Protein AF-A0A812Q7B8-F1 (afdb_monomer_lite)

Radius of gyration: 26.3 Å; chains: 1; bounding box: 57×57×72 Å

Foldseek 3Di:
DDDDDDDDDDDDDDDDDDDDPPDDDDDDDDDDDDDDDDDDDDDDDDDDDPDDDDPPDDPQLDFFFDAFQDAFPPPRDTAHGSQWTQFFDDDPPDPDTPGDSGTHGPVRVVVCVVVVDDDD

Sequence (120 aa):
NPPEAPAAAEEADGRAHRPDASAKEASRKEAKAKIPEKRPEEPPPKEEPEEQSAQMGSTEEPVGWLPEGHECNTCKKQVSAFGGVFCGRRKAGFIPIAGCGAAVCWRCMNRSSKDASFGK

Structure (mmCIF, N/CA/C/O backbone):
data_AF-A0A812Q7B8-F1
#
_entry.id   AF-A0A812Q7B8-F1
#
loop_
_atom_site.group_PDB
_atom_site.id
_atom_site.type_symbol
_atom_site.label_atom_id
_atom_site.label_alt_id
_atom_site.label_comp_id
_atom_site.label_asym_id
_atom_site.label_entity_id
_atom_site.label_seq_id
_atom_site.pdbx_PDB_ins_code
_atom_site.Cartn_x
_atom_site.Cartn_y
_atom_site.Cartn_z
_atom_site.occupancy
_atom_site.B_iso_or_equiv
_atom_site.auth_seq_id
_atom_site.auth_comp_id
_atom_site.auth_asym_id
_atom_site.auth_atom_id
_atom_site.pdbx_PDB_model_num
ATOM 1 N N . ASN A 1 1 ? 27.118 24.926 -39.714 1.00 62.88 1 ASN A N 1
ATOM 2 C CA . ASN A 1 1 ? 25.738 25.445 -39.696 1.00 62.88 1 ASN A CA 1
ATOM 3 C C . ASN A 1 1 ? 24.793 24.358 -39.215 1.00 62.88 1 ASN A C 1
ATOM 5 O O . ASN A 1 1 ? 24.370 23.556 -40.039 1.00 62.88 1 ASN A O 1
ATOM 9 N N . PRO A 1 2 ? 24.521 24.251 -37.905 1.00 64.12 2 PRO A N 1
ATOM 10 C CA . PRO A 1 2 ? 23.341 23.532 -37.437 1.00 64.12 2 PRO A CA 1
ATOM 11 C C . PRO A 1 2 ? 22.083 24.394 -37.676 1.00 64.12 2 PRO A C 1
ATOM 13 O O . PRO A 1 2 ? 22.163 25.609 -37.483 1.00 64.12 2 PRO A O 1
ATOM 16 N N . PRO A 1 3 ? 20.954 23.816 -38.123 1.00 64.31 3 PRO A N 1
ATOM 17 C CA . PRO A 1 3 ? 19.707 24.556 -38.265 1.00 64.31 3 PRO A CA 1
AT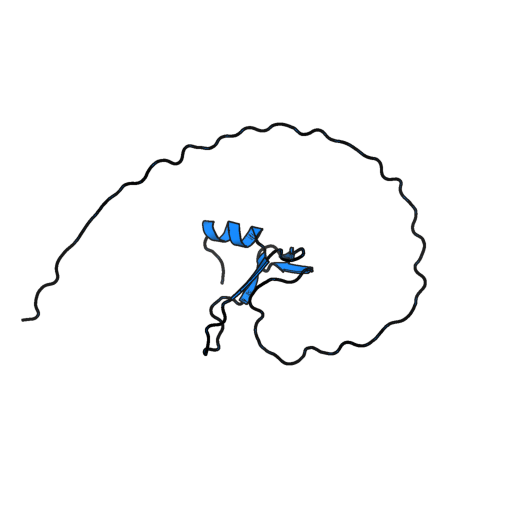OM 18 C C . PRO A 1 3 ? 19.057 24.859 -36.908 1.00 64.31 3 PRO A C 1
ATOM 20 O O . PRO A 1 3 ? 19.093 24.054 -35.977 1.00 64.31 3 PRO A O 1
ATOM 23 N N . GLU A 1 4 ? 18.486 26.060 -36.865 1.00 60.62 4 GLU A N 1
ATOM 24 C CA . GLU A 1 4 ? 17.700 26.691 -35.809 1.00 60.62 4 GLU A CA 1
ATOM 25 C C . GLU A 1 4 ? 16.586 25.815 -35.220 1.00 60.62 4 GLU A C 1
ATOM 27 O O . GLU A 1 4 ? 15.917 25.045 -35.908 1.00 60.62 4 GLU A O 1
ATOM 32 N N . ALA A 1 5 ? 16.353 26.019 -33.925 1.00 59.75 5 ALA A N 1
ATOM 33 C CA . ALA A 1 5 ? 15.144 25.608 -33.231 1.00 59.75 5 ALA A CA 1
ATOM 34 C C . ALA A 1 5 ? 13.969 26.544 -33.579 1.00 59.75 5 ALA A C 1
ATOM 36 O O . ALA A 1 5 ? 14.155 27.759 -33.553 1.00 59.75 5 ALA A O 1
ATOM 37 N N . PRO A 1 6 ? 12.742 26.031 -33.767 1.00 65.12 6 PRO A N 1
ATOM 38 C CA . PRO A 1 6 ? 11.529 26.780 -33.451 1.00 65.12 6 PRO A CA 1
ATOM 39 C C . PRO A 1 6 ? 11.167 26.513 -31.977 1.00 65.12 6 PRO A C 1
ATOM 41 O O . PRO A 1 6 ? 11.093 25.366 -31.543 1.00 65.12 6 PRO A O 1
ATOM 44 N N . ALA A 1 7 ? 11.178 27.518 -31.103 1.00 53.47 7 ALA A N 1
ATOM 45 C CA . ALA A 1 7 ? 10.211 28.613 -30.987 1.00 53.47 7 ALA A CA 1
ATOM 46 C C . ALA A 1 7 ? 8.837 28.136 -30.488 1.00 53.47 7 ALA A C 1
ATOM 48 O O . ALA A 1 7 ? 8.225 27.220 -31.025 1.00 53.47 7 ALA A O 1
ATOM 49 N N . ALA A 1 8 ? 8.432 28.794 -29.406 1.00 50.41 8 ALA A N 1
ATOM 50 C CA . ALA A 1 8 ? 7.259 28.608 -28.577 1.00 50.41 8 ALA A CA 1
ATOM 51 C C . ALA A 1 8 ? 5.947 28.306 -29.316 1.00 50.41 8 ALA A C 1
ATOM 53 O O . ALA A 1 8 ? 5.609 28.948 -30.306 1.00 50.41 8 ALA A O 1
ATOM 54 N N . ALA A 1 9 ? 5.156 27.427 -28.704 1.00 54.78 9 ALA A N 1
ATOM 55 C CA . ALA A 1 9 ? 3.705 27.475 -28.776 1.00 54.78 9 ALA A CA 1
ATOM 56 C C . ALA A 1 9 ? 3.174 27.526 -27.336 1.00 54.78 9 ALA A C 1
ATOM 58 O O . ALA A 1 9 ? 3.130 26.518 -26.629 1.00 54.78 9 ALA A O 1
ATOM 59 N N . GLU A 1 10 ? 2.857 28.744 -26.894 1.00 56.78 10 GLU A N 1
ATOM 60 C CA . GLU A 1 10 ? 1.791 28.987 -25.925 1.00 56.78 10 GLU A CA 1
ATOM 61 C C . GLU A 1 10 ? 0.487 28.452 -26.510 1.00 56.78 10 GLU A C 1
ATOM 63 O O . GLU A 1 10 ? 0.188 28.825 -27.636 1.00 56.78 10 GLU A O 1
ATOM 68 N N . GLU A 1 11 ? -0.302 27.679 -25.756 1.00 54.72 11 GLU A N 1
ATOM 69 C CA . GLU A 1 11 ? -1.761 27.666 -25.920 1.00 54.72 11 GLU A CA 1
ATOM 70 C C . GLU A 1 11 ? -2.493 27.355 -24.599 1.00 54.72 11 GLU A C 1
ATOM 72 O O . GLU A 1 11 ? -2.299 26.317 -23.968 1.00 54.72 11 GLU A O 1
ATOM 77 N N . ALA A 1 12 ? -3.392 28.289 -24.272 1.00 57.41 12 ALA A N 1
ATOM 78 C CA . ALA A 1 12 ? -4.703 28.122 -23.645 1.00 57.41 12 ALA A CA 1
ATOM 79 C C . ALA A 1 12 ? -4.801 27.792 -22.141 1.00 57.41 12 ALA A C 1
ATOM 81 O O . ALA A 1 12 ? -5.058 26.667 -21.709 1.00 57.41 12 ALA A O 1
ATOM 82 N N . ASP A 1 13 ? -4.790 28.879 -21.367 1.00 52.84 13 ASP A N 1
ATOM 83 C CA . ASP A 1 13 ? -5.670 29.093 -20.217 1.00 52.84 13 ASP A CA 1
ATOM 84 C C . ASP A 1 13 ? -7.136 28.783 -20.588 1.00 52.84 13 ASP A C 1
ATOM 86 O O . ASP A 1 13 ? -7.677 29.332 -21.551 1.00 52.84 13 ASP A O 1
ATOM 90 N N . GLY A 1 14 ? -7.784 27.880 -19.844 1.00 58.00 14 GLY A N 1
ATOM 91 C CA . GLY A 1 14 ? -9.223 27.672 -19.989 1.00 58.00 14 GLY A CA 1
ATOM 92 C C . GLY A 1 14 ? -9.769 26.333 -19.504 1.00 58.00 14 GLY A C 1
ATOM 93 O O . GLY A 1 14 ? -10.056 25.459 -20.318 1.00 58.00 14 GLY A O 1
ATOM 94 N N . ARG A 1 15 ? -10.085 26.212 -18.205 1.00 57.22 15 ARG A N 1
ATOM 95 C CA . ARG A 1 15 ? -11.362 25.589 -17.786 1.00 57.22 15 ARG A CA 1
ATOM 96 C C . ARG A 1 15 ? -11.716 25.867 -16.315 1.00 57.22 15 ARG A C 1
ATOM 98 O O . ARG A 1 15 ? -11.271 25.184 -15.403 1.00 57.22 15 ARG A O 1
ATOM 105 N N . ALA A 1 16 ? -12.605 26.844 -16.151 1.00 51.88 16 ALA A N 1
ATOM 106 C CA . ALA A 1 16 ? -13.787 26.841 -15.284 1.00 51.88 16 ALA A CA 1
ATOM 107 C C . ALA A 1 16 ? -13.661 26.408 -13.804 1.00 51.88 16 ALA A C 1
ATOM 109 O O . ALA A 1 16 ? -13.613 25.228 -13.463 1.00 51.88 16 ALA A O 1
ATOM 110 N N . HIS A 1 17 ? -13.804 27.414 -12.933 1.00 51.78 17 HIS A N 1
ATOM 111 C CA . HIS A 1 17 ? -14.720 27.446 -11.784 1.00 51.78 17 HIS A CA 1
ATOM 112 C C . HIS A 1 17 ? -15.397 26.107 -11.421 1.00 51.78 17 HIS A C 1
ATOM 114 O O . HIS A 1 17 ? -16.391 25.709 -12.033 1.00 51.78 17 HIS A O 1
ATOM 120 N N . ARG A 1 18 ? -14.946 25.466 -10.336 1.00 52.69 18 ARG A N 1
ATOM 121 C CA . ARG A 1 18 ? -15.827 24.586 -9.553 1.00 52.69 18 ARG A CA 1
ATOM 122 C C . ARG A 1 18 ? -16.595 25.456 -8.558 1.00 52.69 18 ARG A C 1
ATOM 124 O O . ARG A 1 18 ? -15.945 26.107 -7.741 1.00 52.69 18 ARG A O 1
ATOM 131 N N . PRO A 1 19 ? -17.937 25.496 -8.603 1.00 61.03 19 PRO A N 1
ATOM 132 C CA . PRO A 1 19 ? -18.703 26.085 -7.522 1.00 61.03 19 PRO A CA 1
ATOM 133 C C . PRO A 1 19 ? -18.545 25.245 -6.252 1.00 61.03 19 PRO A C 1
ATOM 135 O O . PRO A 1 19 ? -18.554 24.010 -6.273 1.00 61.03 19 PRO A O 1
ATOM 138 N N . ASP A 1 20 ? -18.377 25.981 -5.162 1.00 46.84 20 ASP A N 1
ATOM 139 C CA . ASP A 1 20 ? -18.383 25.554 -3.775 1.00 46.84 20 ASP A CA 1
ATOM 140 C C . ASP A 1 20 ? -19.687 24.802 -3.468 1.00 46.84 20 ASP A C 1
ATOM 142 O O . ASP A 1 20 ? -20.772 25.383 -3.413 1.00 46.84 20 ASP A O 1
ATOM 146 N N . ALA A 1 21 ? -19.599 23.479 -3.323 1.00 50.09 21 ALA A N 1
ATOM 147 C CA . ALA A 1 21 ? -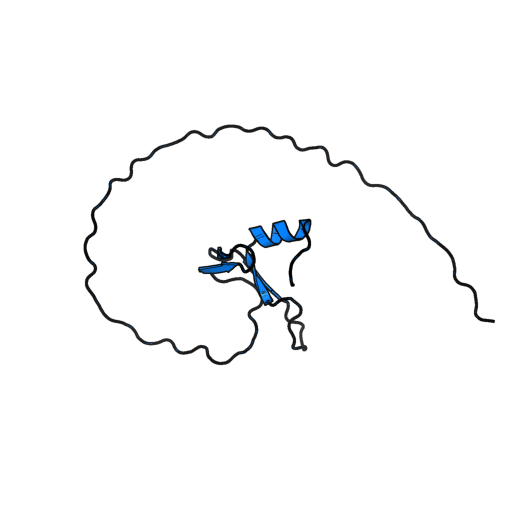20.713 22.657 -2.870 1.00 50.09 21 ALA A CA 1
ATOM 148 C C . ALA A 1 21 ? -20.787 22.716 -1.340 1.00 50.09 21 ALA A C 1
ATOM 150 O O . ALA A 1 21 ? -20.464 21.759 -0.634 1.00 50.09 21 ALA A O 1
ATOM 151 N N . SER A 1 22 ? -21.222 23.875 -0.852 1.00 58.44 22 SER A N 1
ATOM 152 C CA . SER A 1 22 ? -21.786 24.068 0.476 1.00 58.44 22 SER A CA 1
ATOM 153 C C . SER A 1 22 ? -23.093 23.273 0.570 1.00 58.44 22 SER A C 1
ATOM 155 O O . SER A 1 22 ? -24.137 23.693 0.071 1.00 58.44 22 SER A O 1
ATOM 157 N N . ALA A 1 23 ? -23.038 22.090 1.183 1.00 56.59 23 ALA A N 1
ATOM 158 C CA . ALA A 1 23 ? -24.222 21.341 1.583 1.00 56.59 23 ALA A CA 1
ATOM 159 C C . ALA A 1 23 ? -24.181 21.124 3.095 1.00 56.59 23 ALA A C 1
ATOM 161 O O . ALA A 1 23 ? -23.346 20.402 3.638 1.00 56.59 23 ALA A O 1
ATOM 162 N N . LYS A 1 24 ? -25.100 21.837 3.739 1.00 54.75 24 LYS A N 1
ATOM 163 C CA . LYS A 1 24 ? -25.366 21.893 5.167 1.00 54.75 24 LYS A CA 1
ATOM 164 C C . LYS A 1 24 ? -25.700 20.531 5.774 1.00 54.75 24 LYS A C 1
ATOM 166 O O . LYS A 1 24 ? -26.345 19.682 5.165 1.00 54.75 24 LYS A O 1
ATOM 171 N N . GLU A 1 25 ? -25.313 20.433 7.039 1.00 51.91 25 GLU A N 1
ATOM 172 C CA . GLU A 1 25 ? -25.795 19.523 8.071 1.00 51.91 25 GLU A CA 1
ATOM 173 C C . GLU A 1 25 ? -27.311 19.272 8.053 1.00 51.91 25 GLU A C 1
ATOM 175 O O . GLU A 1 25 ? -28.112 20.205 7.980 1.00 51.91 25 GLU A O 1
ATOM 180 N N . ALA A 1 26 ? -27.694 18.013 8.290 1.00 49.56 26 ALA A N 1
ATOM 181 C CA . ALA A 1 26 ? -28.928 17.667 8.988 1.00 49.56 26 ALA A CA 1
ATOM 182 C C . ALA A 1 26 ? -28.768 16.329 9.734 1.00 49.56 26 ALA A C 1
ATOM 184 O O . ALA A 1 26 ? -28.895 15.246 9.171 1.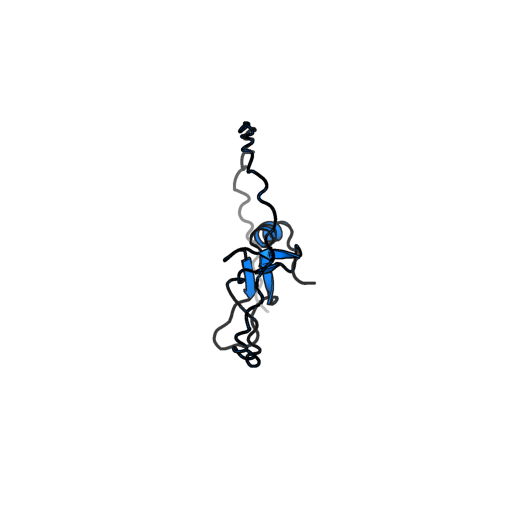00 49.56 26 ALA A O 1
ATOM 185 N N . SER A 1 27 ? -28.446 16.446 11.023 1.00 53.84 27 SER A N 1
ATOM 186 C CA . SER A 1 27 ? -29.055 15.728 12.149 1.00 53.84 27 SER A CA 1
ATOM 187 C C . SER A 1 27 ? -29.741 14.379 11.845 1.00 53.84 27 SER A C 1
ATOM 189 O O . SER A 1 27 ? -30.883 14.337 11.384 1.00 53.84 27 SER A O 1
ATOM 191 N N . ARG A 1 28 ? -29.108 13.263 12.238 1.00 59.25 28 ARG A N 1
ATOM 192 C CA . ARG A 1 28 ? -29.828 12.015 12.539 1.00 59.25 28 ARG A CA 1
ATOM 193 C C . ARG A 1 28 ? -29.584 11.624 13.990 1.00 59.25 28 ARG A C 1
ATOM 195 O O . ARG A 1 28 ? -28.464 11.368 14.414 1.00 59.25 28 ARG A O 1
ATOM 202 N N . LYS A 1 29 ? -30.695 11.648 14.716 1.00 59.59 29 LYS A N 1
ATOM 203 C CA . LYS A 1 29 ? -30.858 11.475 16.152 1.00 59.59 29 LYS A CA 1
ATOM 204 C C . LYS A 1 29 ? -30.317 10.139 16.658 1.00 59.59 29 LYS A C 1
ATOM 206 O O . LYS A 1 29 ? -30.462 9.103 16.012 1.00 59.59 29 LYS A O 1
ATOM 211 N N . GLU A 1 30 ? -29.769 10.222 17.863 1.00 53.84 30 GLU A N 1
ATOM 212 C CA . GLU A 1 30 ? -29.461 9.133 18.779 1.00 53.84 30 GLU A CA 1
ATOM 213 C C . GLU A 1 30 ? -30.630 8.144 18.915 1.00 53.84 30 GLU A C 1
ATOM 215 O O . GLU A 1 30 ? -31.751 8.523 19.254 1.00 53.84 30 GLU A O 1
ATOM 220 N N . ALA A 1 31 ? -30.343 6.856 18.719 1.00 61.22 31 ALA A N 1
ATOM 221 C CA . ALA A 1 31 ? -31.152 5.755 19.228 1.00 61.22 31 ALA A CA 1
ATOM 222 C C . ALA A 1 31 ? -30.251 4.888 20.113 1.00 61.22 31 ALA A C 1
ATOM 224 O O . ALA A 1 31 ? -29.487 4.039 19.661 1.00 61.22 31 ALA A O 1
ATOM 225 N N . LYS A 1 32 ? -30.324 5.188 21.406 1.00 51.59 32 LYS A N 1
ATOM 226 C CA . LYS A 1 32 ? -29.654 4.528 22.522 1.00 51.59 32 LYS A CA 1
ATOM 227 C C . LYS A 1 32 ? -30.363 3.203 22.809 1.00 51.59 32 LYS A C 1
ATOM 229 O O . LYS A 1 32 ? -31.322 3.168 23.575 1.00 51.59 32 LYS A O 1
ATOM 234 N N . ALA A 1 33 ? -29.915 2.120 22.178 1.00 59.59 33 ALA A N 1
ATOM 235 C CA . ALA A 1 33 ? -30.338 0.766 22.524 1.00 59.59 33 ALA A CA 1
ATOM 236 C C . ALA A 1 33 ? -29.398 0.199 23.599 1.00 59.59 33 ALA A C 1
ATOM 238 O O . ALA A 1 33 ? -28.219 -0.047 23.355 1.00 59.59 33 ALA A O 1
ATOM 239 N N . LYS A 1 34 ? -29.942 0.032 24.809 1.00 59.84 34 LYS A N 1
ATOM 240 C CA . LYS A 1 34 ? -29.336 -0.711 25.918 1.00 59.84 34 LYS A CA 1
ATOM 241 C C . LYS A 1 34 ? -29.119 -2.164 25.484 1.00 59.84 34 LYS A C 1
ATOM 243 O O . LYS A 1 34 ? -30.098 -2.874 25.271 1.00 59.84 34 LYS A O 1
ATOM 248 N N . ILE A 1 35 ? -27.869 -2.610 25.402 1.00 62.47 35 ILE A N 1
ATOM 249 C CA . ILE A 1 35 ? -27.541 -4.040 25.368 1.00 62.47 35 ILE A CA 1
ATOM 250 C C . ILE A 1 35 ? -27.186 -4.447 26.808 1.00 62.47 35 ILE A C 1
ATOM 252 O O . ILE A 1 35 ? -26.356 -3.776 27.421 1.00 62.47 35 ILE A O 1
ATOM 256 N N . PRO A 1 36 ? -27.840 -5.474 27.380 1.00 63.94 36 PRO A N 1
ATOM 257 C CA . PRO A 1 36 ? -27.561 -5.944 28.731 1.00 63.94 36 PRO A CA 1
ATOM 258 C C . PRO A 1 36 ? -26.174 -6.590 28.822 1.00 63.94 36 PRO A C 1
ATOM 260 O O . PRO A 1 36 ? -25.842 -7.480 28.040 1.00 63.94 36 PRO A O 1
ATOM 263 N N . GLU A 1 37 ? -25.395 -6.153 29.814 1.00 59.19 37 GLU A N 1
ATOM 264 C CA . GLU A 1 37 ? -24.192 -6.829 30.301 1.00 59.19 37 GLU A CA 1
ATOM 265 C C . GLU A 1 37 ? -24.529 -8.280 30.650 1.00 59.19 37 GLU A C 1
ATOM 267 O O . GLU A 1 37 ? -25.220 -8.559 31.634 1.00 59.19 37 GLU A O 1
ATOM 272 N N . LYS A 1 38 ? -24.030 -9.216 29.838 1.00 55.78 38 LYS A N 1
ATOM 273 C CA . LYS A 1 38 ? -23.924 -10.614 30.232 1.00 55.78 38 LYS A CA 1
ATOM 274 C C . LYS A 1 38 ? -22.475 -10.900 30.597 1.00 55.78 38 LYS A C 1
ATOM 276 O O . LYS A 1 38 ? -21.553 -10.704 29.813 1.00 55.78 38 LYS A O 1
ATOM 281 N N . ARG A 1 39 ? -22.358 -11.281 31.861 1.00 65.12 39 ARG A N 1
ATOM 282 C CA . ARG A 1 39 ? -21.178 -11.570 32.660 1.00 65.12 39 ARG A CA 1
ATOM 283 C C . ARG A 1 39 ? -20.260 -12.623 32.004 1.00 65.12 39 ARG A C 1
ATOM 285 O O . ARG A 1 39 ? -20.785 -13.505 31.326 1.00 65.12 39 ARG A O 1
ATOM 292 N N . PRO A 1 40 ? -18.934 -12.553 32.235 1.00 57.78 40 PRO A N 1
ATOM 293 C CA . PRO A 1 40 ? -17.948 -13.474 31.670 1.00 57.78 40 PRO A CA 1
ATOM 294 C C . PRO A 1 40 ? -18.112 -14.890 32.229 1.00 57.78 40 PRO A C 1
ATOM 296 O O . PRO A 1 40 ? -18.206 -15.056 33.445 1.00 57.78 40 PRO A O 1
ATOM 299 N N . GLU A 1 41 ? -18.108 -15.888 31.347 1.00 67.44 41 GLU A N 1
ATOM 300 C CA . GLU A 1 41 ? -17.887 -17.293 31.697 1.00 67.44 41 GLU A CA 1
ATOM 301 C C . GLU A 1 41 ? -16.521 -17.700 31.124 1.00 67.44 41 GLU A C 1
ATOM 303 O O . GLU A 1 41 ? -16.209 -17.406 29.968 1.00 67.44 41 GLU A O 1
ATOM 308 N N . GLU A 1 42 ? -15.677 -18.260 31.990 1.00 70.38 42 GLU A N 1
ATOM 309 C CA . GLU A 1 42 ? -14.281 -18.628 31.732 1.00 70.38 42 GLU A CA 1
ATOM 310 C C . GLU A 1 42 ? -14.158 -19.692 30.623 1.00 70.38 42 GLU A C 1
ATOM 312 O O . GLU A 1 42 ? -14.952 -20.635 30.588 1.00 70.38 42 GLU A O 1
ATOM 317 N N . PRO A 1 43 ? -13.165 -19.579 29.720 1.00 71.56 43 PRO A N 1
ATOM 318 C CA . PRO A 1 43 ? -13.000 -20.513 28.613 1.00 71.56 43 PRO A CA 1
ATOM 319 C C . PRO A 1 43 ? -12.418 -21.861 29.082 1.00 71.56 43 PRO A C 1
ATOM 321 O O . PRO A 1 43 ? -11.389 -21.872 29.761 1.00 71.56 43 PRO A O 1
ATOM 324 N N . PRO A 1 44 ? -12.994 -23.013 28.680 1.00 71.62 44 PRO A N 1
ATOM 325 C CA . PRO A 1 44 ? -12.318 -24.295 28.828 1.00 71.62 44 PRO A CA 1
ATOM 326 C C . PRO A 1 44 ? -11.101 -24.365 27.879 1.00 71.62 44 PRO A C 1
ATOM 328 O O . PRO A 1 44 ? -11.242 -24.074 26.687 1.00 71.62 44 PRO A O 1
ATOM 331 N N . PRO A 1 45 ? -9.914 -24.769 28.368 1.00 69.06 45 PRO A N 1
ATOM 332 C CA . PRO A 1 45 ? -8.715 -24.919 27.553 1.00 69.06 45 PRO A CA 1
ATOM 333 C C . PRO A 1 45 ? -8.803 -26.220 26.751 1.00 69.06 45 PRO A C 1
ATOM 335 O O . PRO A 1 45 ? -8.791 -27.304 27.332 1.00 69.06 45 PRO A O 1
ATOM 338 N N . LYS A 1 46 ? -8.894 -26.120 25.421 1.00 58.06 46 LYS A N 1
ATOM 339 C CA . LYS A 1 46 ? -8.666 -27.252 24.514 1.00 58.06 46 LYS A CA 1
ATOM 340 C C . LYS A 1 46 ? -7.887 -26.834 23.275 1.00 58.06 46 LYS A C 1
ATOM 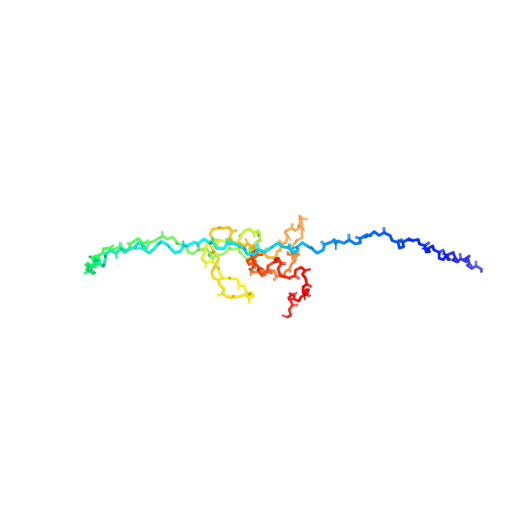342 O O . LYS A 1 46 ? -8.447 -26.309 22.321 1.00 58.06 46 LYS A O 1
ATOM 347 N N . GLU A 1 47 ? -6.591 -27.091 23.399 1.00 53.62 47 GLU A N 1
ATOM 348 C CA . GLU A 1 47 ? -5.779 -27.885 22.475 1.00 53.62 47 GLU A CA 1
ATOM 349 C C . GLU A 1 47 ? -5.624 -27.356 21.044 1.00 53.62 47 GLU A C 1
ATOM 351 O O . GLU A 1 47 ? -6.516 -27.381 20.198 1.00 53.62 47 GLU A O 1
ATOM 356 N N . GLU A 1 48 ? -4.394 -26.901 20.836 1.00 59.97 48 GLU A N 1
ATOM 357 C CA . GLU A 1 48 ? -3.723 -26.524 19.606 1.00 59.97 48 GLU A CA 1
ATOM 358 C C . GLU A 1 48 ? -3.884 -27.574 18.498 1.00 59.97 48 GLU A C 1
ATOM 360 O O . GLU A 1 48 ? -3.605 -28.756 18.702 1.00 59.97 48 GLU A O 1
ATOM 365 N N . PRO A 1 49 ? -4.185 -27.129 17.272 1.00 58.50 49 PRO A N 1
ATOM 366 C CA . PRO A 1 49 ? -3.519 -27.633 16.093 1.00 58.50 49 PRO A CA 1
ATOM 367 C C . PRO A 1 49 ? -2.320 -26.717 15.831 1.00 58.50 49 PRO A C 1
ATOM 369 O O . PRO A 1 49 ? -2.421 -25.686 15.161 1.00 58.50 49 PRO A O 1
ATOM 372 N N . GLU A 1 50 ? -1.170 -27.112 16.376 1.00 65.50 50 GLU A N 1
ATOM 373 C CA . GLU A 1 50 ? 0.095 -26.933 15.675 1.00 65.50 50 GLU A CA 1
ATOM 374 C C . GLU A 1 50 ? -0.052 -27.593 14.300 1.00 65.50 50 GLU A C 1
ATOM 376 O O . GLU A 1 50 ? -0.062 -28.810 14.197 1.00 65.50 50 GLU A O 1
ATOM 381 N N . GLU A 1 51 ? -0.270 -26.800 13.256 1.00 55.25 51 GLU A N 1
ATOM 382 C CA . GLU A 1 51 ? 0.277 -27.008 11.911 1.00 55.25 51 GLU A CA 1
ATOM 383 C C . GLU A 1 51 ? -0.404 -26.037 10.952 1.00 55.25 51 GLU A C 1
ATOM 385 O O . GLU A 1 51 ? -1.496 -26.271 10.441 1.00 55.25 51 GLU A O 1
ATOM 390 N N . GLN A 1 52 ? 0.290 -24.943 10.660 1.00 53.72 52 GLN A N 1
ATOM 391 C CA . GLN A 1 52 ? 0.645 -24.659 9.276 1.00 53.72 52 GLN A CA 1
ATOM 392 C C . GLN A 1 52 ? 1.838 -23.710 9.267 1.00 53.72 52 GLN A C 1
ATOM 394 O O . GLN A 1 52 ? 1.726 -22.488 9.247 1.00 53.72 52 GLN A O 1
ATOM 399 N N . SER A 1 53 ? 2.999 -24.360 9.340 1.00 46.84 53 SER A N 1
ATOM 400 C CA . SER A 1 53 ? 4.112 -24.162 8.420 1.00 46.84 53 SER A CA 1
ATOM 401 C C . SER A 1 53 ? 4.344 -22.734 7.947 1.00 46.84 53 SER A C 1
ATOM 403 O O . SER A 1 53 ? 3.728 -22.256 6.998 1.00 46.84 53 SER A O 1
ATOM 405 N N . ALA A 1 54 ? 5.354 -22.119 8.560 1.00 48.22 54 ALA A N 1
ATOM 406 C CA . ALA A 1 54 ? 6.490 -21.553 7.844 1.00 48.22 54 ALA A CA 1
ATOM 407 C C . ALA A 1 54 ? 6.254 -21.283 6.343 1.00 48.22 54 ALA A C 1
ATOM 409 O O . ALA A 1 54 ? 6.705 -22.041 5.488 1.00 48.22 54 ALA A O 1
ATOM 410 N N . GLN A 1 55 ? 5.655 -20.139 6.009 1.00 52.25 55 GLN A N 1
ATOM 411 C CA . GLN A 1 55 ? 5.938 -19.485 4.728 1.00 52.25 55 GLN A CA 1
ATOM 412 C C . GLN A 1 55 ? 7.244 -18.693 4.867 1.00 52.25 55 GLN A C 1
ATOM 414 O O . GLN A 1 55 ? 7.288 -17.470 4.782 1.00 52.25 55 GLN A O 1
ATOM 419 N N . MET A 1 56 ? 8.334 -19.415 5.132 1.00 48.47 56 MET A N 1
ATOM 420 C CA . MET A 1 56 ? 9.667 -18.961 4.764 1.00 48.47 56 MET A CA 1
ATOM 421 C C . MET A 1 56 ? 9.893 -19.415 3.326 1.00 48.47 56 MET A C 1
ATOM 423 O O . MET A 1 56 ? 9.897 -20.612 3.057 1.00 48.47 56 MET A O 1
ATOM 427 N N . GLY A 1 57 ? 10.092 -18.469 2.410 1.00 45.59 57 GLY A N 1
ATOM 428 C CA . GLY A 1 57 ? 10.614 -18.790 1.081 1.00 45.59 57 GLY A CA 1
ATOM 429 C C . GLY A 1 57 ? 9.806 -18.258 -0.089 1.00 45.59 57 GLY A C 1
ATOM 430 O O . GLY A 1 57 ? 9.506 -19.004 -1.010 1.00 45.59 57 GLY A O 1
ATOM 431 N N . SER A 1 58 ? 9.504 -16.965 -0.094 1.00 43.31 58 SER A N 1
ATOM 432 C CA . SER A 1 58 ? 9.545 -16.159 -1.315 1.00 43.31 58 SER A CA 1
ATOM 433 C C . SER A 1 58 ? 9.718 -14.713 -0.881 1.00 43.31 58 SER A C 1
ATOM 435 O O . SER A 1 58 ? 8.793 -14.108 -0.349 1.00 43.31 58 SER A O 1
ATOM 437 N N . THR A 1 59 ? 10.910 -14.146 -1.080 1.00 54.06 59 THR A N 1
ATOM 438 C CA . THR A 1 59 ? 11.171 -12.696 -0.980 1.00 54.06 59 THR A CA 1
ATOM 439 C C . THR A 1 59 ? 10.483 -11.966 -2.141 1.00 54.06 59 THR A C 1
ATOM 441 O O . THR A 1 59 ? 11.067 -11.135 -2.827 1.00 54.06 59 THR A O 1
ATOM 444 N N . GLU A 1 60 ? 9.249 -12.342 -2.449 1.00 63.75 60 GLU A N 1
ATOM 445 C CA . GLU A 1 60 ? 8.394 -11.604 -3.349 1.00 63.75 60 GLU A CA 1
ATOM 446 C C . GLU A 1 60 ? 7.735 -10.538 -2.489 1.00 63.75 60 GLU A C 1
ATOM 448 O O . GLU A 1 60 ? 6.863 -10.852 -1.677 1.00 63.75 60 GLU A O 1
ATOM 453 N N . GLU A 1 61 ? 8.170 -9.281 -2.617 1.00 67.88 61 GLU A N 1
ATOM 454 C CA . GLU A 1 61 ? 7.492 -8.214 -1.887 1.00 67.88 61 GLU A CA 1
ATOM 455 C C . GLU A 1 61 ? 5.999 -8.251 -2.261 1.00 67.88 61 GLU A C 1
ATOM 457 O O . GLU A 1 61 ? 5.649 -8.350 -3.452 1.00 67.88 61 GLU A O 1
ATOM 462 N N . PRO A 1 62 ? 5.104 -8.239 -1.261 1.00 74.75 62 PRO A N 1
ATOM 463 C CA . PRO A 1 62 ? 3.682 -8.352 -1.509 1.00 74.75 62 PRO A CA 1
ATOM 464 C C . PRO A 1 62 ? 3.238 -7.139 -2.325 1.00 74.75 62 PRO A C 1
ATOM 466 O O . PRO A 1 62 ? 3.483 -5.992 -1.961 1.00 74.75 62 PRO A O 1
ATOM 469 N N . VAL A 1 63 ? 2.596 -7.390 -3.463 1.00 83.62 63 VAL A N 1
ATOM 470 C CA . VAL A 1 63 ? 1.972 -6.357 -4.297 1.00 83.62 63 VAL A CA 1
ATOM 471 C C . VAL A 1 63 ? 0.491 -6.667 -4.429 1.00 83.62 63 VAL A C 1
ATOM 473 O O . VAL A 1 63 ? 0.099 -7.831 -4.493 1.00 83.62 63 VAL A O 1
ATOM 476 N N . GLY A 1 64 ? -0.335 -5.627 -4.519 1.00 89.31 64 GLY A N 1
ATOM 477 C CA . GLY A 1 64 ? -1.782 -5.777 -4.655 1.00 89.31 64 GLY A CA 1
ATOM 478 C C . GLY A 1 64 ? -2.521 -5.489 -3.354 1.00 89.31 64 GLY A C 1
ATOM 479 O O . GLY A 1 64 ? -2.173 -4.552 -2.639 1.00 89.31 64 GLY A O 1
ATOM 480 N N . TRP A 1 65 ? -3.588 -6.239 -3.084 1.00 91.94 65 TRP A N 1
ATOM 481 C CA . TRP A 1 65 ? -4.495 -5.971 -1.967 1.00 91.94 65 TRP A CA 1
ATOM 482 C C . TRP A 1 65 ? -3.839 -6.220 -0.610 1.00 91.94 65 TRP A C 1
ATOM 484 O O . TRP A 1 65 ? -3.128 -7.203 -0.419 1.00 91.94 65 TRP A O 1
ATOM 494 N N . LEU A 1 66 ? -4.101 -5.318 0.336 1.00 91.94 66 LEU A N 1
ATOM 495 C CA . LEU A 1 66 ? -3.642 -5.440 1.714 1.00 91.94 66 LEU A CA 1
ATOM 496 C C . LEU A 1 66 ? -4.607 -6.374 2.478 1.00 91.94 66 LEU A C 1
ATOM 498 O O . LEU A 1 66 ? -5.813 -6.095 2.466 1.00 91.94 66 LEU A O 1
ATOM 502 N N . PRO A 1 67 ? -4.126 -7.464 3.109 1.00 90.31 67 PRO A N 1
ATOM 503 C CA . PRO A 1 67 ? -4.986 -8.395 3.834 1.00 90.31 67 PRO A CA 1
ATOM 504 C C . PRO A 1 67 ? -5.622 -7.745 5.066 1.00 90.31 67 PRO A C 1
ATOM 506 O O . PRO A 1 67 ? -5.158 -6.716 5.564 1.00 90.31 67 PRO A O 1
ATOM 509 N N . GLU A 1 68 ? -6.683 -8.366 5.575 1.00 93.06 68 GLU A N 1
ATOM 510 C CA . GLU A 1 68 ? -7.299 -7.951 6.834 1.00 93.06 68 GLU A CA 1
ATOM 511 C C . GLU A 1 68 ? -6.313 -8.072 8.005 1.00 93.06 68 GLU A C 1
ATOM 513 O O . GLU A 1 68 ? -5.490 -8.984 8.052 1.00 93.06 68 GLU A O 1
ATOM 518 N N . GLY A 1 69 ? -6.376 -7.124 8.941 1.00 92.50 69 GLY A N 1
ATOM 519 C CA . GLY A 1 69 ? -5.520 -7.089 10.1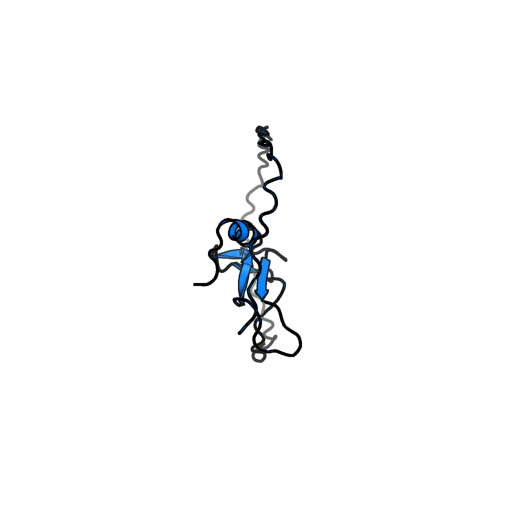27 1.00 92.50 69 GLY A CA 1
ATOM 520 C C . GLY A 1 69 ? -4.141 -6.464 9.896 1.00 92.50 69 GLY A C 1
ATOM 521 O O . GLY A 1 69 ? -3.474 -6.115 10.867 1.00 92.50 69 GLY A O 1
ATOM 522 N N . HIS A 1 70 ? -3.726 -6.234 8.644 1.00 93.75 70 HIS A N 1
ATOM 523 C CA . HIS A 1 70 ? -2.465 -5.546 8.360 1.00 93.75 70 HIS A CA 1
ATOM 524 C C . HIS A 1 70 ? -2.497 -4.067 8.749 1.00 93.75 70 HIS A C 1
ATOM 526 O O . HIS A 1 70 ? -3.515 -3.387 8.639 1.00 93.75 70 HIS A O 1
ATOM 532 N N . GLU A 1 71 ? -1.345 -3.533 9.143 1.00 95.38 71 GLU A N 1
ATOM 533 C CA . GLU A 1 71 ? -1.212 -2.136 9.542 1.00 95.38 71 GLU A CA 1
ATOM 534 C C . GLU A 1 71 ? -0.823 -1.229 8.370 1.00 95.38 71 GLU A C 1
ATOM 536 O O . GLU A 1 71 ? 0.081 -1.514 7.585 1.00 95.38 71 GLU A O 1
ATOM 541 N N . CYS A 1 72 ? -1.484 -0.077 8.269 1.00 94.00 72 CYS A N 1
ATOM 542 C CA . CYS A 1 72 ? -1.091 0.975 7.337 1.00 94.00 72 CYS A CA 1
ATOM 543 C C . CYS A 1 72 ? 0.208 1.652 7.802 1.00 94.00 72 CYS A C 1
ATOM 545 O O . CYS A 1 72 ? 0.254 2.202 8.902 1.00 94.00 72 CYS A O 1
ATOM 547 N N . ASN A 1 73 ? 1.230 1.739 6.947 1.00 92.56 73 ASN A N 1
ATOM 548 C CA . ASN A 1 73 ? 2.509 2.369 7.287 1.00 92.56 73 ASN A CA 1
ATOM 549 C C . ASN A 1 73 ? 2.387 3.854 7.645 1.00 92.56 73 ASN A C 1
ATOM 551 O O . ASN A 1 73 ? 3.197 4.353 8.424 1.00 92.56 73 ASN A O 1
ATOM 555 N N . THR A 1 74 ? 1.377 4.544 7.115 1.00 91.12 74 THR A N 1
ATOM 556 C CA . THR A 1 74 ? 1.171 5.982 7.328 1.00 91.12 74 THR A CA 1
ATOM 557 C C . THR A 1 74 ? 0.425 6.292 8.617 1.00 91.12 74 THR A C 1
ATOM 559 O O . THR A 1 74 ? 0.857 7.146 9.380 1.00 91.12 74 THR A O 1
ATOM 562 N N . CYS A 1 75 ? -0.719 5.641 8.857 1.00 93.44 75 CYS A N 1
ATOM 563 C CA . CYS A 1 75 ? -1.562 5.949 10.020 1.00 93.44 75 CYS A CA 1
ATOM 564 C C . CYS A 1 75 ? -1.480 4.922 11.149 1.00 93.44 75 CYS A C 1
ATOM 566 O O . CYS A 1 75 ? -2.115 5.141 12.177 1.00 93.44 75 CYS A O 1
ATOM 568 N N . LYS A 1 76 ? -0.745 3.819 10.953 1.00 94.44 76 LYS A N 1
ATOM 569 C CA . LYS A 1 76 ? -0.564 2.721 11.917 1.00 94.44 76 LYS A CA 1
ATOM 570 C C . LYS A 1 76 ? -1.878 2.106 12.415 1.00 94.44 76 LYS A C 1
ATOM 572 O O . LYS A 1 76 ? -1.954 1.573 13.509 1.00 94.44 76 LYS A O 1
ATOM 577 N N . LYS A 1 77 ? -2.942 2.208 11.612 1.00 94.69 77 LYS A N 1
ATOM 578 C CA . LYS A 1 77 ? -4.232 1.558 11.877 1.00 94.69 77 LYS A CA 1
ATOM 579 C C . LYS A 1 77 ? -4.305 0.252 11.109 1.00 94.69 77 LYS A C 1
ATOM 581 O O . LYS A 1 77 ? -3.883 0.211 9.949 1.00 94.69 77 LYS A O 1
ATOM 586 N N . GLN A 1 78 ? -4.900 -0.756 11.736 1.00 95.75 78 GLN A N 1
ATOM 587 C CA . GLN A 1 78 ? -5.251 -2.001 11.070 1.00 95.75 78 GLN A CA 1
ATOM 588 C C . GLN A 1 78 ? -6.326 -1.748 10.008 1.00 95.75 78 GLN A C 1
ATOM 590 O O . GLN A 1 78 ? -7.275 -0.987 10.231 1.00 95.75 78 GLN A O 1
ATOM 595 N N . VAL A 1 79 ? -6.161 -2.352 8.836 1.00 93.75 79 VAL A N 1
ATOM 596 C CA . VAL A 1 79 ? -7.183 -2.369 7.789 1.00 93.75 79 VAL A CA 1
ATOM 597 C C . VAL A 1 79 ? -8.133 -3.542 7.973 1.00 93.75 79 VAL A C 1
ATOM 599 O O . VAL A 1 79 ? -7.724 -4.663 8.255 1.00 93.75 79 VAL A O 1
ATOM 602 N N . SER A 1 80 ? -9.418 -3.271 7.760 1.00 91.50 80 SER A N 1
ATOM 603 C CA . SER A 1 80 ? -10.441 -4.299 7.547 1.00 91.50 80 SER A CA 1
ATOM 604 C C . SER A 1 80 ? -10.222 -5.016 6.206 1.00 91.50 80 SER A C 1
ATOM 606 O O . SER A 1 80 ? -9.383 -4.587 5.408 1.00 91.50 80 SER A O 1
ATOM 608 N N . ALA A 1 81 ? -11.000 -6.065 5.925 1.00 88.25 81 ALA A N 1
ATOM 609 C CA . ALA A 1 81 ? -10.971 -6.778 4.647 1.00 88.25 81 ALA A CA 1
ATOM 610 C C . ALA A 1 81 ? -10.944 -5.820 3.437 1.00 88.25 81 ALA A C 1
ATOM 612 O O . ALA A 1 81 ? -11.828 -4.977 3.272 1.00 88.25 81 ALA A O 1
ATOM 613 N N . PHE A 1 82 ? -9.900 -5.938 2.607 1.00 84.06 82 PHE A N 1
ATOM 614 C CA . PHE A 1 82 ? -9.655 -5.098 1.425 1.00 84.06 82 PHE A CA 1
ATOM 615 C C . PHE A 1 82 ? -9.517 -3.592 1.713 1.00 84.06 82 PHE A C 1
ATOM 617 O O . PHE A 1 82 ? -9.758 -2.762 0.838 1.00 84.06 82 PHE A O 1
ATOM 624 N N . GLY A 1 83 ? -9.115 -3.205 2.928 1.00 94.00 83 GLY A N 1
ATOM 625 C CA . GLY A 1 83 ? -9.028 -1.808 3.369 1.00 94.00 83 GLY A CA 1
ATOM 626 C C . GLY A 1 83 ? -7.828 -1.010 2.837 1.00 94.00 83 GLY A C 1
ATOM 627 O O . GLY A 1 83 ? -7.677 0.171 3.179 1.00 94.00 83 GLY A O 1
ATOM 628 N N . GLY A 1 84 ? -6.967 -1.617 2.019 1.00 94.25 84 GLY A N 1
ATOM 629 C CA . GLY A 1 84 ? -5.792 -0.964 1.454 1.00 94.25 84 GLY A CA 1
ATOM 630 C C . GLY A 1 84 ? -5.087 -1.786 0.384 1.00 94.25 84 GLY A C 1
ATOM 631 O O . GLY A 1 84 ? -5.583 -2.823 -0.058 1.00 94.25 84 GLY A O 1
ATOM 632 N N . VAL A 1 85 ? -3.900 -1.321 0.006 1.00 93.81 85 VAL A N 1
ATOM 633 C CA . VAL A 1 85 ? -2.993 -1.999 -0.929 1.00 93.81 85 VAL A CA 1
ATOM 634 C C . VAL A 1 85 ? -1.545 -1.891 -0.474 1.00 93.81 85 VAL A C 1
ATOM 636 O O . VAL A 1 85 ? -1.165 -0.950 0.228 1.00 93.81 85 VAL A O 1
ATOM 639 N N . PHE A 1 86 ? -0.725 -2.830 -0.927 1.00 92.19 86 PHE A N 1
ATOM 640 C CA . PHE A 1 86 ? 0.719 -2.664 -0.970 1.00 92.19 86 PHE A CA 1
ATOM 641 C C . PHE A 1 86 ? 1.109 -1.839 -2.198 1.00 92.19 86 PHE A C 1
ATOM 643 O O . PHE A 1 86 ? 0.734 -2.151 -3.332 1.00 92.19 86 PHE A O 1
ATOM 650 N N . CYS A 1 87 ? 1.859 -0.762 -1.969 1.00 88.38 87 CYS A N 1
ATOM 651 C CA . CYS A 1 87 ? 2.296 0.165 -3.003 1.00 88.38 87 CYS A CA 1
ATOM 652 C C . CYS A 1 87 ? 3.405 -0.454 -3.863 1.00 88.38 87 CYS A C 1
ATOM 654 O O . CYS A 1 87 ? 4.595 -0.266 -3.615 1.00 88.38 87 CYS A O 1
ATOM 656 N N . GLY A 1 88 ? 3.016 -1.169 -4.909 1.00 87.38 88 GLY A N 1
ATOM 657 C CA . GLY A 1 88 ? 3.955 -1.729 -5.868 1.00 87.38 88 GLY A CA 1
ATOM 658 C C . GLY A 1 88 ? 3.256 -2.271 -7.102 1.00 87.38 88 GLY A C 1
ATOM 659 O O . GLY A 1 88 ? 2.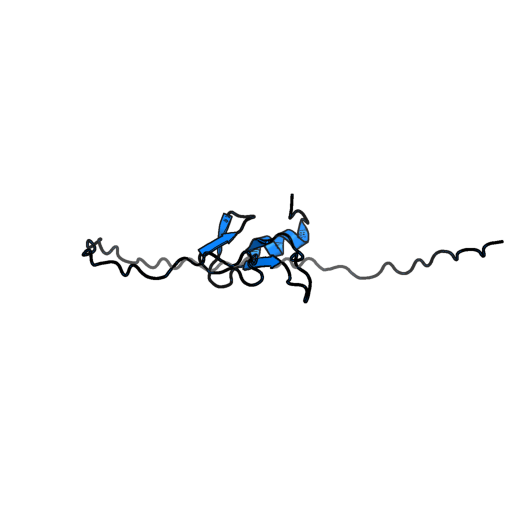078 -2.626 -7.072 1.00 87.38 88 GLY A O 1
ATOM 660 N N . ARG A 1 89 ? 3.988 -2.326 -8.212 1.00 83.38 89 ARG A N 1
ATOM 661 C CA . ARG A 1 89 ? 3.566 -2.996 -9.443 1.00 83.38 89 ARG A CA 1
ATOM 662 C C . ARG A 1 89 ? 4.658 -3.949 -9.905 1.00 83.38 89 ARG A C 1
ATOM 664 O O . ARG A 1 89 ? 5.814 -3.552 -10.052 1.00 83.38 89 ARG A O 1
ATOM 671 N N . ARG A 1 90 ? 4.273 -5.198 -10.180 1.00 82.44 90 ARG A N 1
ATOM 672 C CA . ARG A 1 90 ? 5.128 -6.165 -10.878 1.00 82.44 90 ARG A CA 1
ATOM 673 C C . ARG A 1 90 ? 5.205 -5.756 -12.345 1.00 82.44 90 ARG A C 1
ATOM 675 O O . ARG A 1 90 ? 4.182 -5.702 -13.026 1.00 82.44 90 ARG A O 1
ATOM 682 N N . LYS A 1 91 ? 6.407 -5.453 -12.831 1.00 80.25 91 LYS A N 1
ATOM 683 C CA . LYS A 1 91 ? 6.654 -5.277 -14.263 1.00 80.25 91 LYS A CA 1
ATOM 684 C C . LYS A 1 91 ? 7.074 -6.631 -14.826 1.00 80.25 91 LYS A C 1
ATOM 686 O O . LYS A 1 91 ? 7.999 -7.248 -14.308 1.00 80.25 91 LYS A O 1
ATOM 691 N N . ALA A 1 92 ? 6.369 -7.116 -15.848 1.00 75.44 92 ALA A N 1
ATOM 692 C CA . ALA A 1 92 ? 6.678 -8.407 -16.455 1.00 75.44 92 ALA A CA 1
ATOM 693 C C . ALA A 1 92 ? 8.149 -8.440 -16.910 1.00 75.44 92 ALA A C 1
ATOM 695 O O . ALA A 1 92 ? 8.589 -7.560 -17.650 1.00 75.44 92 ALA A O 1
ATOM 696 N N . GLY A 1 93 ? 8.902 -9.428 -16.422 1.00 72.12 93 GLY A N 1
ATOM 697 C CA . GLY A 1 93 ? 10.308 -9.642 -16.775 1.00 72.12 93 GLY A CA 1
ATOM 698 C C . GLY A 1 93 ? 11.343 -8.829 -15.988 1.00 72.12 93 GLY A C 1
ATOM 699 O O . GLY A 1 93 ? 12.529 -9.045 -16.207 1.00 72.12 93 GLY A O 1
ATOM 700 N N . PHE A 1 94 ? 10.942 -7.940 -15.070 1.00 60.84 94 PHE A N 1
ATOM 701 C CA . PHE A 1 94 ? 11.884 -7.168 -14.252 1.00 60.84 94 PHE A CA 1
ATOM 702 C C . PHE A 1 94 ? 11.548 -7.264 -12.761 1.00 60.84 94 PHE A C 1
ATOM 704 O O . PHE A 1 94 ? 10.519 -6.773 -12.300 1.00 60.84 94 PHE A O 1
ATOM 711 N N . ILE A 1 95 ? 12.468 -7.872 -12.013 1.00 66.44 95 ILE A N 1
ATOM 712 C CA . ILE A 1 95 ? 12.707 -7.581 -10.598 1.00 66.44 95 ILE A CA 1
ATOM 713 C C . ILE A 1 95 ? 13.736 -6.437 -10.634 1.00 66.44 95 ILE A C 1
ATOM 715 O O . ILE A 1 95 ? 14.770 -6.613 -11.282 1.00 66.44 95 ILE A O 1
ATOM 719 N N . PRO A 1 96 ? 13.474 -5.252 -10.055 1.00 73.00 96 PRO A N 1
ATOM 720 C CA . PRO A 1 96 ? 12.626 -5.022 -8.886 1.00 73.00 96 PRO A CA 1
ATOM 721 C C . PRO A 1 96 ? 11.209 -4.500 -9.178 1.00 73.00 96 PRO A C 1
ATOM 723 O O . PRO A 1 96 ? 10.910 -3.950 -10.240 1.00 73.00 96 PRO A O 1
ATOM 726 N N . ILE A 1 97 ? 10.338 -4.655 -8.177 1.00 75.25 97 ILE A N 1
ATOM 727 C CA . ILE A 1 97 ? 8.987 -4.088 -8.142 1.00 75.25 97 ILE A CA 1
ATOM 728 C C . ILE A 1 97 ? 9.074 -2.562 -8.250 1.00 75.25 97 ILE A C 1
ATOM 730 O O . ILE A 1 97 ? 9.849 -1.911 -7.556 1.00 75.25 97 ILE A O 1
ATOM 734 N N . ALA A 1 98 ? 8.255 -1.973 -9.122 1.00 78.38 98 ALA A N 1
ATOM 735 C CA . ALA A 1 98 ? 8.155 -0.524 -9.230 1.00 78.38 98 ALA A CA 1
ATOM 736 C C . ALA A 1 98 ? 7.168 -0.005 -8.173 1.00 78.38 98 ALA A C 1
ATOM 738 O O . ALA A 1 98 ? 5.960 -0.232 -8.285 1.00 78.38 98 ALA A O 1
ATOM 739 N N . GLY A 1 99 ? 7.673 0.683 -7.151 1.00 81.88 99 GLY A N 1
ATOM 740 C CA . GLY A 1 99 ? 6.888 1.225 -6.040 1.00 81.88 99 GLY A CA 1
ATOM 741 C C . GLY A 1 99 ? 7.726 1.348 -4.772 1.00 81.88 99 GLY A C 1
ATOM 742 O O . GLY A 1 99 ? 8.939 1.178 -4.820 1.00 81.88 99 GLY A O 1
ATOM 743 N N . CYS A 1 100 ? 7.086 1.662 -3.646 1.00 83.06 100 CYS A N 1
ATOM 744 C CA . CYS A 1 100 ? 7.767 1.763 -2.350 1.00 83.06 100 CYS A CA 1
ATOM 745 C C . CYS A 1 100 ? 7.538 0.553 -1.431 1.00 83.06 100 CYS A C 1
ATOM 747 O O . CYS A 1 100 ? 7.994 0.572 -0.294 1.00 83.06 100 CYS A O 1
ATOM 749 N N . GLY A 1 101 ? 6.760 -0.445 -1.862 1.00 87.25 101 GLY A N 1
ATOM 750 C CA . GLY A 1 101 ? 6.417 -1.635 -1.073 1.00 87.25 101 GLY A CA 1
ATOM 751 C C . GLY A 1 101 ? 5.551 -1.354 0.164 1.00 87.25 101 GLY A C 1
ATOM 752 O O . GLY A 1 101 ? 5.174 -2.271 0.885 1.00 87.25 101 GLY A O 1
ATOM 753 N N . ALA A 1 102 ? 5.201 -0.093 0.438 1.00 89.31 102 ALA A N 1
ATOM 754 C CA . ALA A 1 102 ? 4.517 0.277 1.670 1.00 89.31 102 ALA A CA 1
ATOM 755 C C . ALA A 1 102 ? 3.047 -0.169 1.679 1.00 89.31 102 ALA A C 1
ATOM 757 O O . ALA A 1 102 ? 2.312 0.051 0.715 1.00 89.31 102 ALA A O 1
ATOM 758 N N . ALA A 1 103 ? 2.596 -0.711 2.811 1.00 93.19 103 ALA A N 1
ATOM 759 C CA . ALA A 1 103 ? 1.184 -0.959 3.090 1.00 93.19 103 ALA A CA 1
ATOM 760 C C . ALA A 1 103 ? 0.444 0.364 3.343 1.00 93.19 103 ALA A C 1
ATOM 762 O O . ALA A 1 103 ? 0.791 1.104 4.267 1.00 93.19 103 ALA A O 1
ATOM 763 N N . VAL A 1 104 ? -0.588 0.680 2.557 1.00 93.31 104 VAL A N 1
ATOM 764 C CA . VAL A 1 104 ? -1.343 1.938 2.686 1.00 93.31 104 VAL A CA 1
ATOM 765 C C . VAL A 1 104 ? -2.848 1.670 2.639 1.00 93.31 104 VAL A C 1
ATOM 767 O O . VAL A 1 104 ? -3.353 1.041 1.714 1.00 93.31 104 VAL A O 1
ATOM 770 N N . CYS A 1 105 ? -3.590 2.184 3.626 1.00 94.94 105 CYS A N 1
ATOM 771 C CA . CYS A 1 105 ? -5.056 2.122 3.629 1.00 94.94 105 CYS A CA 1
ATOM 772 C C . CYS A 1 105 ? -5.681 3.161 2.684 1.00 94.94 105 CYS A C 1
ATOM 774 O O . CYS A 1 105 ? -5.100 4.226 2.461 1.00 94.94 105 CYS A O 1
ATOM 776 N N . TRP A 1 106 ? -6.904 2.922 2.198 1.00 92.38 106 TRP A N 1
ATOM 777 C CA . TRP A 1 106 ? -7.590 3.826 1.252 1.00 92.38 106 TRP A CA 1
ATOM 778 C C . TRP A 1 106 ? -7.724 5.264 1.749 1.00 92.38 106 TRP A C 1
ATOM 780 O O . TRP A 1 106 ? -7.596 6.212 0.978 1.00 92.38 106 TRP A O 1
ATOM 790 N N . ARG A 1 107 ? -7.938 5.444 3.058 1.00 92.31 107 ARG A N 1
ATOM 791 C CA . ARG A 1 107 ? -7.995 6.775 3.681 1.00 92.31 107 ARG A CA 1
ATOM 792 C C . ARG A 1 107 ? -6.678 7.528 3.541 1.00 92.31 107 ARG A C 1
ATOM 794 O O . ARG A 1 107 ? -6.694 8.710 3.211 1.00 92.31 107 ARG A O 1
ATOM 801 N N . CYS A 1 108 ? -5.559 6.858 3.808 1.00 91.75 108 CYS A N 1
ATOM 802 C CA . CYS A 1 108 ? -4.241 7.452 3.637 1.00 91.75 108 CYS A CA 1
ATOM 803 C C . CYS A 1 108 ? -3.965 7.691 2.159 1.00 91.75 108 CYS A C 1
ATOM 805 O O . CYS A 1 108 ? -3.657 8.823 1.823 1.00 91.75 108 CYS A O 1
ATOM 807 N N . MET A 1 109 ? -4.199 6.699 1.295 1.00 89.88 109 MET A N 1
ATOM 808 C CA . MET A 1 109 ? -3.987 6.805 -0.151 1.00 89.88 109 MET A CA 1
ATOM 809 C C . MET A 1 109 ? -4.734 7.991 -0.781 1.00 89.88 109 MET A C 1
ATOM 811 O O . MET A 1 109 ? -4.139 8.768 -1.521 1.00 89.88 109 MET A O 1
ATOM 815 N N . ASN A 1 110 ? -6.011 8.190 -0.443 1.00 89.62 110 ASN A N 1
ATOM 816 C CA . ASN A 1 110 ? -6.802 9.310 -0.965 1.00 89.62 110 ASN A CA 1
ATOM 817 C C . ASN A 1 110 ? -6.344 10.675 -0.430 1.00 89.62 110 ASN A C 1
ATOM 819 O O . ASN A 1 110 ? -6.582 11.706 -1.062 1.00 89.62 110 ASN A O 1
ATOM 823 N N . ARG A 1 111 ? -5.725 10.701 0.757 1.00 88.06 111 ARG A N 1
ATOM 824 C CA . ARG A 1 111 ? -5.143 11.916 1.337 1.00 88.06 111 ARG A CA 1
ATOM 825 C C . ARG A 1 111 ? -3.809 12.249 0.664 1.00 88.06 111 ARG A C 1
ATOM 827 O O . ARG A 1 111 ? -3.572 13.401 0.327 1.00 88.06 111 ARG A O 1
ATOM 834 N N . SER A 1 112 ? -2.992 11.237 0.373 1.00 72.94 112 SER A N 1
ATOM 835 C CA . SER A 1 112 ? -1.695 11.345 -0.310 1.00 72.94 112 SER A CA 1
ATOM 836 C C . SER A 1 112 ? -1.752 12.077 -1.635 1.00 72.94 112 SER A C 1
ATOM 838 O O . SER A 1 112 ? -0.852 12.850 -1.942 1.00 72.94 112 SER A O 1
ATOM 840 N N . SER A 1 113 ? -2.799 11.835 -2.427 1.00 66.12 113 SER A N 1
ATOM 841 C CA . SER A 1 113 ? -2.955 12.444 -3.750 1.00 66.12 113 SER A CA 1
ATOM 842 C C . SER A 1 113 ? -3.050 13.970 -3.694 1.00 66.12 113 SER A C 1
ATOM 844 O O . SER A 1 113 ? -2.910 14.619 -4.723 1.00 66.12 113 SER A O 1
ATOM 846 N N . LYS A 1 114 ? -3.299 14.536 -2.508 1.00 65.38 114 LYS A N 1
ATOM 847 C CA . LYS A 1 114 ? -3.389 15.979 -2.277 1.00 65.38 114 LYS A CA 1
ATOM 848 C C . LYS A 1 114 ? -2.102 16.567 -1.691 1.00 65.38 114 LYS A C 1
ATOM 850 O O . LYS A 1 114 ? -1.787 17.704 -2.007 1.00 65.38 114 LYS A O 1
ATOM 855 N N . ASP A 1 115 ? -1.359 15.790 -0.896 1.00 62.53 115 ASP A N 1
ATOM 856 C CA . ASP A 1 115 ? -0.223 16.279 -0.090 1.00 62.53 115 ASP A CA 1
ATOM 857 C C . ASP A 1 115 ? 1.157 15.688 -0.490 1.00 62.53 115 ASP A C 1
ATOM 859 O O . ASP A 1 115 ? 2.165 15.962 0.160 1.00 62.53 115 ASP A O 1
ATOM 863 N N . ALA A 1 116 ? 1.212 14.851 -1.536 1.00 57.62 116 ALA A N 1
ATOM 864 C CA . ALA A 1 116 ? 2.401 14.353 -2.256 1.00 57.62 116 ALA A CA 1
ATOM 865 C C . ALA A 1 116 ? 3.667 13.990 -1.436 1.00 57.62 116 ALA A C 1
ATOM 867 O O . ALA A 1 116 ? 4.778 14.088 -1.946 1.00 57.62 116 ALA A O 1
ATOM 868 N N . SER A 1 117 ? 3.533 13.524 -0.191 1.00 58.94 117 SER A N 1
ATOM 869 C CA . SER A 1 117 ? 4.677 13.124 0.645 1.00 58.94 117 SER A CA 1
ATOM 870 C C . SER A 1 117 ? 4.570 11.654 1.056 1.00 58.94 117 SER A C 1
ATOM 872 O O . SER A 1 117 ? 4.081 11.339 2.138 1.00 58.94 117 SER A O 1
ATOM 874 N N . PHE A 1 118 ? 4.991 10.738 0.178 1.00 57.00 118 PHE A N 1
ATOM 875 C CA . PHE A 1 118 ? 5.143 9.307 0.482 1.00 57.00 118 PHE A CA 1
ATOM 876 C C . PHE A 1 118 ? 6.520 8.829 0.008 1.00 57.00 118 PHE A C 1
ATOM 878 O O . PHE A 1 118 ? 6.842 9.002 -1.161 1.00 57.00 118 PHE A O 1
ATOM 885 N N . GLY A 1 119 ? 7.297 8.197 0.898 1.00 54.53 119 GLY A N 1
ATOM 886 C CA . GLY A 1 119 ? 8.607 7.603 0.581 1.00 54.53 119 GLY A CA 1
ATOM 887 C C . GLY A 1 119 ? 9.791 8.506 0.925 1.00 54.53 119 GLY A C 1
ATOM 888 O O . GLY A 1 119 ? 10.385 9.107 0.037 1.00 54.53 119 GLY A O 1
ATOM 889 N N . LYS A 1 120 ? 10.122 8.596 2.215 1.00 48.31 120 LYS A N 1
ATOM 890 C CA . LYS A 1 120 ? 11.337 9.252 2.705 1.00 48.31 120 LYS A CA 1
ATOM 891 C C . LYS A 1 120 ? 12.242 8.217 3.348 1.00 48.31 120 LYS A C 1
ATOM 893 O O . LYS A 1 120 ? 11.671 7.272 3.937 1.00 48.31 120 LYS A O 1
#

Organism: Symbiodinium pilosum (NCBI:txid2952)

Secondary structure (DSSP, 8-state):
-PPPPP-------------------------------PPP-PPP-------------------EEPPTTPBPTTT-PBPPTT-EEEEEEEETTEEEEEEEEEEEEHHHHHHHHHH-----

pLDDT: mean 70.2, std 16.31, range [43.31, 95.75]